Protein AF-A0A531N393-F1 (afdb_monomer)

Nearest PDB structures (foldseek):
  7dbe-assembly1_C  TM=8.388E-01  e=3.205E-08  Rhodobacter sp. 140A
  5fr9-assembly1_D  TM=8.546E-01  e=5.144E-08  Arthrobacter sp.
  5cm0-assembly1_B-2  TM=9.697E-01  e=2.275E-07  Geoglobus acetivorans
  5e25-assembly2_B-2  TM=9.711E-01  e=2.981E-07  Geoglobus acetivorans
  5e25-assembly1_C  TM=9.539E-01  e=3.413E-07  Geoglobus acetivorans

pLDDT: mean 94.33, std 9.83, range [46.16, 98.69]

Sequence (113 aa):
MSQIAQDTPPLPTVGDRHVDPHSYPDGIAFLDGQYLPMSQAKVSVLDWGFLHSDATYDTVHVWNGRFFRLELHLDRFFGGLDKLRMTIPFDRDGVAEILHNCTALSGHRAAYV

Secondary structure (DSSP, 8-state):
-------PPPPPPPPSS--------S-EEEETTEEEEGGG----TT-HHHHS--------EEETTEEESHHHHHHHHHHHHHHHT---S--HHHHHHHHHHHHHHHT-SSEE-

Foldseek 3Di:
DDDPPPPDDDDDDDDPDDDDPDDDDQFWDQDPNDTDTPVPDDDDCPDCCNPPVLDDDFKWKAAQQRTDPLVVRLVVRVVVCVVSVHDDPDDSVRVVVNVNCRCVVSVDRTDID

Mean predicted aligned error: 5.27 Å

Structure (mmCIF, N/CA/C/O backbone):
data_AF-A0A531N393-F1
#
_entry.id   AF-A0A531N393-F1
#
loop_
_atom_site.group_PDB
_atom_site.id
_atom_site.type_symbol
_atom_site.label_atom_id
_atom_site.label_alt_id
_atom_site.label_comp_id
_atom_site.label_asym_id
_atom_site.label_entity_id
_atom_site.label_seq_id
_atom_site.pdbx_PDB_ins_code
_atom_site.Cartn_x
_atom_site.Cartn_y
_atom_site.Cartn_z
_atom_site.occupancy
_atom_site.B_iso_or_equiv
_atom_site.auth_seq_id
_atom_site.auth_comp_id
_atom_site.auth_asym_id
_atom_site.auth_atom_id
_atom_site.pdbx_PDB_model_num
ATOM 1 N N . MET A 1 1 ? 57.512 -4.305 -24.266 1.00 46.16 1 MET A N 1
ATOM 2 C CA . MET A 1 1 ? 56.434 -3.973 -23.309 1.00 46.16 1 MET A CA 1
ATOM 3 C C . MET A 1 1 ? 55.123 -4.011 -24.079 1.00 46.16 1 MET A C 1
ATOM 5 O O . MET A 1 1 ? 54.804 -3.048 -24.757 1.00 46.16 1 MET A O 1
ATOM 9 N N . SER A 1 2 ? 54.454 -5.168 -24.105 1.00 51.53 2 SER A N 1
ATOM 10 C CA . SER A 1 2 ? 53.193 -5.351 -24.835 1.00 51.53 2 SER A CA 1
ATOM 11 C C . SER A 1 2 ? 52.061 -4.770 -23.986 1.00 51.53 2 SER A C 1
ATOM 13 O O . SER A 1 2 ? 51.792 -5.269 -22.895 1.00 51.53 2 SER A O 1
ATOM 15 N N . GLN A 1 3 ? 51.478 -3.658 -24.436 1.00 57.81 3 GLN A N 1
ATOM 16 C CA . GLN A 1 3 ? 50.256 -3.108 -23.858 1.00 57.81 3 GLN A CA 1
ATOM 17 C C . GLN A 1 3 ? 49.097 -4.025 -24.247 1.00 57.81 3 GLN A C 1
ATOM 19 O O . GLN A 1 3 ? 48.702 -4.082 -25.409 1.00 57.81 3 GLN A O 1
ATOM 24 N N . ILE A 1 4 ? 48.568 -4.749 -23.264 1.00 55.22 4 ILE A N 1
ATOM 25 C CA . ILE A 1 4 ? 47.282 -5.431 -23.372 1.00 55.22 4 ILE A CA 1
ATOM 26 C C . ILE A 1 4 ? 46.231 -4.318 -23.363 1.00 55.22 4 ILE A C 1
ATOM 28 O O . ILE A 1 4 ? 45.921 -3.765 -22.308 1.00 55.22 4 ILE A O 1
ATOM 32 N N . ALA A 1 5 ? 45.750 -3.925 -24.543 1.00 60.59 5 ALA A N 1
ATOM 33 C CA . ALA A 1 5 ? 44.573 -3.078 -24.656 1.00 60.59 5 ALA A CA 1
ATOM 34 C C . ALA A 1 5 ? 43.407 -3.836 -24.007 1.00 60.59 5 ALA A C 1
ATOM 36 O O . ALA A 1 5 ? 43.053 -4.931 -24.442 1.00 60.59 5 ALA A O 1
ATOM 37 N N . GLN A 1 6 ? 42.887 -3.303 -22.903 1.00 63.66 6 GLN A N 1
ATOM 38 C CA . GLN A 1 6 ? 41.751 -3.883 -22.200 1.00 63.66 6 GLN A CA 1
ATOM 39 C C . GLN A 1 6 ? 40.504 -3.669 -23.057 1.00 63.66 6 GLN A C 1
ATOM 41 O O . GLN A 1 6 ? 39.940 -2.576 -23.085 1.00 63.66 6 GLN A O 1
ATOM 46 N N . ASP A 1 7 ? 40.117 -4.715 -23.782 1.00 76.06 7 ASP A N 1
ATOM 47 C CA . ASP A 1 7 ? 38.911 -4.761 -24.602 1.00 76.06 7 ASP A CA 1
ATOM 48 C C . ASP A 1 7 ? 37.695 -4.709 -23.663 1.00 76.06 7 ASP A C 1
ATOM 50 O O . ASP A 1 7 ? 37.286 -5.712 -23.074 1.00 76.06 7 ASP A O 1
ATOM 54 N N . THR A 1 8 ? 37.204 -3.499 -23.387 1.00 77.12 8 THR A N 1
ATOM 55 C CA . THR A 1 8 ? 36.087 -3.301 -22.458 1.00 77.12 8 THR A CA 1
ATOM 56 C C . THR A 1 8 ? 34.799 -3.651 -23.197 1.00 77.12 8 THR A C 1
ATOM 58 O O . THR A 1 8 ? 34.526 -3.039 -24.233 1.00 77.12 8 THR A O 1
ATOM 61 N N . PRO A 1 9 ? 34.000 -4.615 -22.705 1.00 83.94 9 PRO A N 1
ATOM 62 C CA . PRO A 1 9 ? 32.761 -4.987 -23.366 1.00 83.94 9 PRO A CA 1
ATOM 63 C C . PRO A 1 9 ? 31.815 -3.777 -23.448 1.00 83.94 9 PRO A C 1
ATOM 65 O O . PRO A 1 9 ? 31.775 -2.962 -22.518 1.00 83.94 9 PRO A O 1
ATOM 68 N N . PRO A 1 10 ? 31.061 -3.636 -24.553 1.00 87.81 10 PRO A N 1
ATOM 69 C CA . PRO A 1 10 ? 30.145 -2.520 -24.732 1.00 87.81 10 PRO A CA 1
ATOM 70 C C . PRO A 1 10 ? 29.067 -2.526 -23.647 1.00 87.81 10 PRO A C 1
ATOM 72 O O . PRO A 1 10 ? 28.656 -3.577 -23.150 1.00 87.81 10 PRO A O 1
ATOM 75 N N . LEU A 1 11 ? 28.596 -1.330 -23.294 1.00 92.69 11 LEU 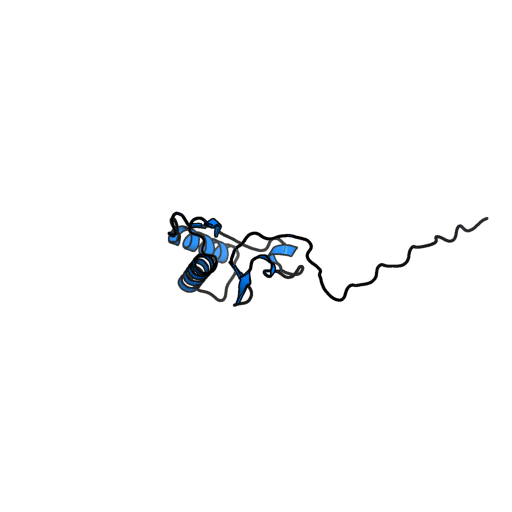A N 1
ATOM 76 C CA . LEU A 1 11 ? 27.506 -1.176 -22.337 1.00 92.69 11 LEU A CA 1
ATOM 77 C C . LEU A 1 11 ? 26.205 -1.793 -22.884 1.00 92.69 11 LEU A C 1
ATOM 79 O O . LEU A 1 11 ? 25.968 -1.756 -24.096 1.00 92.69 11 LEU A O 1
ATOM 83 N N . PRO A 1 12 ? 25.338 -2.331 -22.008 1.00 93.50 12 PRO A N 1
ATOM 84 C CA . PRO A 1 12 ? 24.026 -2.821 -22.409 1.00 93.50 12 PRO A CA 1
ATOM 85 C C . PRO A 1 12 ? 23.121 -1.678 -22.892 1.00 93.50 12 PRO A C 1
ATOM 87 O O . PRO A 1 12 ? 23.245 -0.530 -22.461 1.00 93.50 12 PRO A O 1
ATOM 90 N N . THR A 1 13 ? 22.171 -2.003 -23.767 1.00 94.50 13 THR A N 1
ATOM 91 C CA . THR A 1 13 ? 21.144 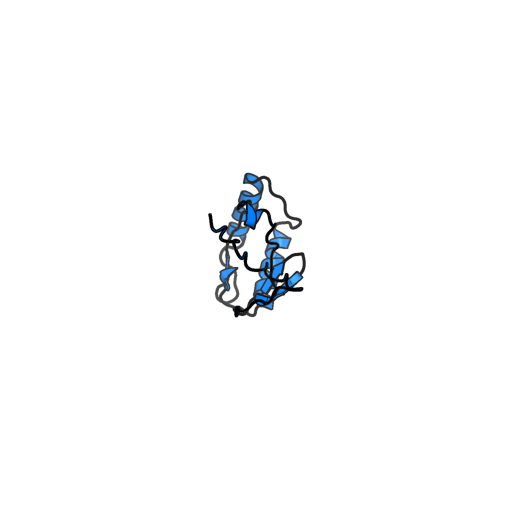-1.063 -24.230 1.00 94.50 13 THR A CA 1
ATOM 92 C C . THR A 1 13 ? 20.071 -0.855 -23.166 1.00 94.50 13 THR A C 1
ATOM 94 O O . THR A 1 13 ? 19.613 -1.816 -22.545 1.00 94.50 13 THR A O 1
ATOM 97 N N . VAL A 1 14 ? 19.613 0.384 -23.004 1.00 94.81 14 VAL A N 1
ATOM 98 C CA . VAL A 1 14 ? 18.452 0.704 -22.163 1.00 94.81 14 VAL A CA 1
ATOM 99 C C . VAL A 1 14 ? 17.178 0.273 -22.895 1.00 94.81 14 VAL A C 1
ATOM 101 O O . VAL A 1 14 ? 17.005 0.604 -24.064 1.00 94.81 14 VAL A O 1
ATOM 104 N N . GLY A 1 15 ? 16.306 -0.487 -22.229 1.00 94.06 15 GLY A N 1
ATOM 105 C CA . GLY A 1 15 ? 15.000 -0.862 -22.779 1.00 94.06 15 GLY A CA 1
ATOM 106 C C . GLY A 1 15 ? 13.957 0.244 -22.593 1.00 94.06 15 GLY A C 1
ATOM 107 O O . GLY A 1 15 ? 13.974 0.940 -21.582 1.00 94.06 15 GLY A O 1
ATOM 108 N N . ASP A 1 16 ? 13.012 0.365 -23.529 1.00 95.81 16 ASP A N 1
ATOM 109 C CA . ASP A 1 16 ? 11.971 1.412 -23.500 1.00 95.81 16 ASP A CA 1
ATOM 110 C C . ASP A 1 16 ? 10.901 1.197 -22.418 1.00 95.81 16 ASP A C 1
ATOM 112 O O . ASP A 1 16 ? 10.160 2.112 -22.062 1.00 95.81 16 ASP A O 1
ATOM 116 N N . ARG A 1 17 ? 10.765 -0.039 -21.924 1.00 93.75 17 ARG A N 1
ATOM 117 C CA . ARG A 1 17 ? 9.798 -0.412 -20.888 1.00 93.75 17 ARG A CA 1
ATOM 118 C C . ARG A 1 17 ? 10.293 -1.604 -20.080 1.00 93.75 17 ARG A C 1
ATOM 120 O O . ARG A 1 17 ? 11.056 -2.431 -20.580 1.00 93.75 17 ARG A O 1
ATOM 127 N N . HIS A 1 18 ? 9.781 -1.738 -18.863 1.00 92.62 18 HIS A N 1
ATOM 128 C CA . HIS A 1 18 ? 9.927 -2.967 -18.092 1.00 92.62 18 HIS A CA 1
ATOM 129 C C . HIS A 1 18 ? 9.037 -4.078 -18.677 1.00 92.62 18 HIS A C 1
ATOM 131 O O . HIS A 1 18 ? 7.876 -3.843 -19.015 1.00 92.62 18 HIS A O 1
ATOM 137 N N . VAL A 1 19 ? 9.589 -5.288 -18.786 1.00 92.94 19 VAL A N 1
ATOM 138 C CA . VAL A 1 19 ? 8.842 -6.518 -19.069 1.00 92.94 19 VAL A CA 1
ATOM 139 C C . VAL A 1 19 ? 8.920 -7.382 -17.822 1.00 92.94 19 VAL A C 1
ATOM 141 O O . VAL A 1 19 ? 10.001 -7.841 -17.456 1.00 92.94 19 VAL A O 1
ATOM 144 N N . ASP A 1 20 ? 7.782 -7.564 -17.166 1.00 94.06 20 ASP A N 1
ATOM 145 C CA . ASP A 1 20 ? 7.685 -8.349 -15.943 1.00 94.06 20 ASP A CA 1
ATOM 146 C C . ASP A 1 20 ? 7.474 -9.835 -16.281 1.00 94.06 20 ASP A C 1
ATOM 148 O O . ASP A 1 20 ? 6.456 -10.169 -16.893 1.00 94.06 20 ASP A O 1
ATOM 152 N N . PRO A 1 21 ? 8.414 -10.738 -15.940 1.00 95.31 21 PRO A N 1
ATOM 153 C CA . PRO A 1 21 ? 8.289 -12.158 -16.258 1.00 95.31 21 PRO A CA 1
ATOM 154 C C . PRO A 1 21 ? 7.431 -12.938 -15.248 1.00 95.31 21 PRO A C 1
ATOM 156 O O . PRO A 1 21 ? 7.219 -14.137 -15.436 1.00 95.31 21 PRO A O 1
ATOM 159 N N . HIS A 1 22 ? 6.984 -12.316 -14.153 1.00 95.69 22 HIS A N 1
ATOM 160 C CA . HIS A 1 22 ? 6.335 -13.030 -13.056 1.00 95.69 22 HIS A CA 1
ATOM 161 C C . HIS A 1 22 ? 4.837 -13.244 -13.293 1.00 95.69 22 HIS A C 1
ATOM 163 O O . HIS A 1 22 ? 4.141 -12.426 -13.894 1.00 95.69 22 HIS A O 1
ATOM 169 N N . SER A 1 23 ? 4.322 -14.353 -12.758 1.00 95.19 23 SER A N 1
ATOM 170 C CA . SER A 1 23 ? 2.883 -14.587 -12.617 1.00 95.19 23 SER A CA 1
ATOM 171 C C . SER A 1 23 ? 2.423 -14.129 -11.237 1.00 95.19 23 SER A C 1
ATOM 173 O O . SER A 1 23 ? 3.104 -14.376 -10.242 1.00 95.19 23 SER A O 1
ATOM 175 N N . TYR A 1 24 ? 1.260 -13.487 -11.179 1.00 94.69 24 TYR A N 1
ATOM 176 C CA . TYR A 1 24 ? 0.698 -12.927 -9.953 1.00 94.69 24 TYR A CA 1
ATOM 177 C C . TYR A 1 24 ? -0.565 -13.687 -9.547 1.00 94.69 24 TYR A C 1
ATOM 179 O O . TYR A 1 24 ? -1.302 -14.128 -10.430 1.00 94.69 24 TYR A O 1
ATOM 187 N N . PRO A 1 25 ? -0.831 -13.844 -8.239 1.00 92.56 25 PRO A N 1
ATOM 188 C CA . PRO A 1 25 ? -2.114 -14.359 -7.787 1.00 92.56 25 PRO A CA 1
ATOM 189 C C . PRO A 1 25 ? -3.235 -13.363 -8.107 1.00 92.56 25 PRO A C 1
ATOM 191 O O . PRO A 1 25 ? -3.008 -12.151 -8.176 1.00 92.56 25 PRO A O 1
ATOM 194 N N . ASP A 1 26 ? -4.455 -13.879 -8.235 1.00 93.31 26 ASP A N 1
ATOM 195 C CA . ASP A 1 26 ? -5.645 -13.043 -8.350 1.00 93.31 26 ASP A CA 1
ATOM 196 C C . ASP A 1 26 ? -5.829 -12.205 -7.078 1.00 93.31 26 ASP A C 1
ATOM 198 O O . ASP A 1 26 ? -5.736 -12.702 -5.951 1.00 93.31 26 ASP A O 1
ATOM 202 N N . GLY A 1 27 ? -6.097 -10.916 -7.249 1.00 96.44 27 GLY A N 1
ATOM 203 C CA . GLY A 1 27 ? -6.238 -9.964 -6.156 1.00 96.44 27 GLY A 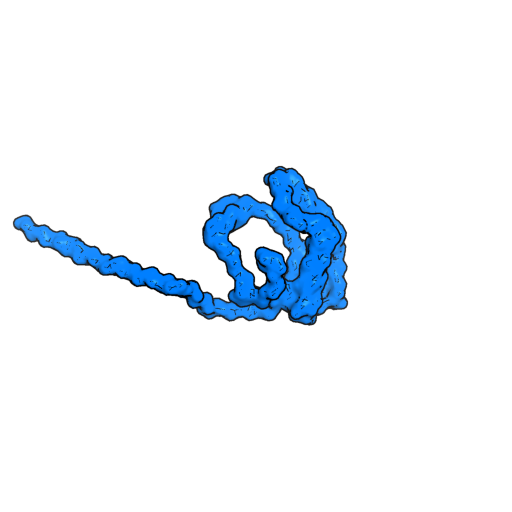CA 1
ATOM 204 C C . GLY A 1 27 ? -6.301 -8.534 -6.671 1.00 96.44 27 GLY A C 1
ATOM 205 O O . GLY A 1 27 ? -6.020 -8.273 -7.844 1.00 96.44 27 GLY A O 1
ATOM 206 N N . ILE A 1 28 ? -6.662 -7.615 -5.780 1.00 98.31 28 ILE A N 1
ATOM 207 C CA . ILE A 1 28 ? -6.822 -6.196 -6.089 1.00 98.31 28 ILE A CA 1
ATOM 208 C C . ILE A 1 28 ? -5.960 -5.382 -5.135 1.00 98.31 28 ILE A C 1
ATOM 210 O O . ILE A 1 28 ? -6.023 -5.574 -3.922 1.00 98.31 28 ILE A O 1
ATOM 214 N N . ALA A 1 29 ? -5.183 -4.465 -5.699 1.00 98.38 29 ALA A N 1
ATOM 215 C CA . ALA A 1 29 ? -4.441 -3.454 -4.969 1.00 98.38 29 ALA A CA 1
ATOM 216 C C . ALA A 1 29 ? -5.080 -2.083 -5.196 1.00 98.38 29 ALA A C 1
ATOM 218 O O . ALA A 1 29 ? -5.572 -1.800 -6.289 1.00 98.38 29 ALA A O 1
ATOM 219 N N . PHE A 1 30 ? -5.022 -1.223 -4.183 1.00 98.62 30 PHE A N 1
ATOM 220 C CA . PHE A 1 30 ? -5.308 0.198 -4.329 1.00 98.62 30 PHE A CA 1
ATOM 221 C C . PHE A 1 30 ? -3.986 0.969 -4.363 1.00 98.62 30 PHE A C 1
ATOM 223 O O . PHE A 1 30 ? -3.219 0.912 -3.404 1.00 98.62 30 PHE A O 1
ATOM 230 N N . LEU A 1 31 ? -3.702 1.648 -5.472 1.00 98.00 31 LEU A N 1
ATOM 231 C CA . LEU A 1 31 ? -2.446 2.363 -5.700 1.00 98.00 31 LEU A CA 1
ATOM 232 C C . LEU A 1 31 ? -2.724 3.643 -6.491 1.00 98.00 31 LEU A C 1
ATOM 234 O O . LEU A 1 31 ? -3.433 3.600 -7.494 1.00 98.00 31 LEU A O 1
ATOM 238 N N . ASP A 1 32 ? -2.196 4.778 -6.028 1.00 96.44 32 ASP A N 1
ATOM 239 C CA . ASP A 1 32 ? -2.354 6.094 -6.668 1.00 96.44 32 ASP A CA 1
ATOM 240 C C . ASP A 1 32 ? -3.811 6.429 -7.051 1.00 96.44 32 ASP A C 1
ATOM 242 O O . ASP A 1 32 ? -4.100 6.923 -8.141 1.00 96.44 32 ASP A O 1
ATOM 246 N N . GLY A 1 33 ? -4.757 6.118 -6.155 1.00 97.56 33 GLY A N 1
ATOM 247 C CA . GLY A 1 33 ? -6.186 6.385 -6.355 1.00 97.56 33 GLY A CA 1
ATOM 248 C C . GLY A 1 33 ? -6.929 5.366 -7.226 1.00 97.56 33 GLY A C 1
ATOM 249 O O . GLY A 1 33 ? -8.104 5.573 -7.525 1.00 97.56 33 GLY A O 1
ATOM 250 N N . GLN A 1 34 ? -6.277 4.281 -7.644 1.00 98.44 34 GLN A N 1
ATOM 251 C CA . GLN A 1 34 ? -6.821 3.309 -8.592 1.00 98.44 34 GLN A CA 1
ATOM 252 C C . GLN A 1 34 ? -6.886 1.906 -7.991 1.00 98.44 34 GLN A C 1
ATOM 254 O O . GLN A 1 34 ? -5.984 1.494 -7.268 1.00 98.44 34 GLN A O 1
ATOM 259 N N . TYR A 1 35 ? -7.921 1.146 -8.354 1.00 98.62 35 TYR A N 1
ATOM 260 C CA . TYR A 1 35 ? -8.001 -0.289 -8.080 1.00 98.62 35 TYR A CA 1
ATOM 261 C C . TYR A 1 35 ? -7.422 -1.058 -9.267 1.00 98.62 35 TYR A C 1
ATOM 263 O O . TYR A 1 35 ? -7.934 -0.964 -10.383 1.00 98.62 35 TYR A O 1
ATOM 271 N N . LEU A 1 36 ? -6.355 -1.813 -9.032 1.00 98.38 36 LEU A N 1
ATOM 272 C CA . LEU A 1 36 ? -5.591 -2.505 -10.065 1.00 98.38 36 LEU A CA 1
ATOM 273 C C . LEU A 1 36 ? -5.487 -4.000 -9.741 1.00 98.38 36 LEU A C 1
ATOM 275 O O . LEU A 1 36 ? -5.387 -4.362 -8.567 1.00 98.38 36 LEU A O 1
ATOM 279 N N . PRO A 1 37 ? -5.448 -4.887 -10.752 1.00 97.56 37 PRO A N 1
ATOM 280 C CA . PRO A 1 37 ? -5.049 -6.269 -10.517 1.00 97.56 37 PRO A CA 1
ATOM 281 C C . PRO A 1 37 ? -3.604 -6.314 -10.003 1.00 97.56 37 PRO A C 1
ATOM 283 O O . PRO A 1 37 ? -2.776 -5.493 -10.408 1.00 97.56 37 PRO A O 1
ATOM 286 N N . MET A 1 38 ? -3.274 -7.309 -9.172 1.00 96.38 38 MET A N 1
ATOM 287 C CA . MET A 1 38 ? -1.938 -7.442 -8.560 1.00 96.38 38 MET A CA 1
ATOM 288 C C . MET A 1 38 ? -0.781 -7.340 -9.565 1.00 96.38 38 MET A C 1
ATOM 290 O O . MET A 1 38 ? 0.249 -6.740 -9.271 1.00 96.38 38 MET A O 1
ATOM 294 N N . SER A 1 39 ? -0.957 -7.855 -10.785 1.00 96.12 39 SER A N 1
ATOM 295 C CA . SER A 1 39 ? 0.059 -7.782 -11.843 1.00 96.12 39 SER A CA 1
ATOM 296 C C . SER A 1 39 ? 0.429 -6.357 -12.269 1.00 96.12 39 SER A C 1
ATOM 298 O O . SER A 1 39 ? 1.521 -6.151 -12.792 1.00 96.12 39 SER A O 1
ATOM 300 N N . GLN A 1 40 ? -0.472 -5.389 -12.085 1.00 96.69 40 GLN A N 1
ATOM 301 C CA . GLN A 1 40 ? -0.306 -3.990 -12.499 1.00 96.69 40 GLN A CA 1
ATOM 302 C C . GLN A 1 40 ? 0.049 -3.057 -11.333 1.00 96.69 40 GLN A C 1
ATOM 304 O O . GLN A 1 40 ? 0.411 -1.907 -11.562 1.00 96.69 40 GLN A O 1
ATOM 309 N N . ALA A 1 41 ? -0.015 -3.536 -10.090 1.00 97.00 41 ALA A N 1
ATOM 310 C CA . ALA A 1 41 ? 0.367 -2.758 -8.920 1.00 97.00 41 ALA A CA 1
ATOM 311 C C . ALA A 1 41 ? 1.899 -2.662 -8.829 1.00 97.00 41 ALA A C 1
ATOM 313 O O . ALA A 1 41 ? 2.565 -3.607 -8.402 1.00 97.00 41 ALA A O 1
ATOM 314 N N . LYS A 1 42 ? 2.470 -1.536 -9.274 1.00 95.62 42 LYS A N 1
ATOM 315 C CA . LYS A 1 42 ? 3.919 -1.285 -9.287 1.00 95.62 42 LYS A CA 1
ATOM 316 C C . LYS A 1 42 ? 4.229 0.035 -8.594 1.00 95.62 42 LYS A C 1
ATOM 318 O O . LYS A 1 42 ? 3.759 1.078 -9.029 1.00 95.62 42 LYS A O 1
ATOM 323 N N . VAL A 1 43 ? 5.056 -0.014 -7.558 1.00 96.19 43 VAL A N 1
ATOM 324 C CA . VAL A 1 43 ? 5.589 1.183 -6.895 1.00 96.19 43 VAL A CA 1
ATOM 325 C C . VAL A 1 43 ? 6.884 1.639 -7.567 1.00 96.19 43 VAL A C 1
ATOM 327 O O . VAL A 1 43 ? 7.596 0.842 -8.183 1.00 96.19 43 VAL A O 1
ATOM 330 N N . SER A 1 44 ? 7.200 2.927 -7.451 1.00 96.38 44 SER A N 1
ATOM 331 C CA . SER A 1 44 ? 8.476 3.468 -7.923 1.00 96.38 44 SER A CA 1
ATOM 332 C C . SER A 1 44 ? 9.645 2.863 -7.142 1.00 96.38 44 SER A C 1
ATOM 334 O O . SER A 1 44 ? 9.596 2.770 -5.919 1.00 96.38 44 SER A O 1
ATOM 336 N N . VAL A 1 45 ? 10.754 2.549 -7.819 1.00 96.19 45 VAL A N 1
ATOM 337 C CA . VAL A 1 45 ? 12.018 2.176 -7.144 1.00 96.19 45 VAL A CA 1
ATOM 338 C C . VAL A 1 45 ? 12.607 3.325 -6.316 1.00 96.19 45 VAL A C 1
ATOM 340 O O . VAL A 1 45 ? 13.529 3.111 -5.538 1.00 96.19 45 VAL A O 1
ATOM 343 N N . LEU A 1 46 ? 12.093 4.544 -6.506 1.00 97.62 46 LEU A N 1
ATOM 344 C CA . LEU A 1 46 ? 12.472 5.740 -5.756 1.00 97.62 46 LEU A CA 1
ATOM 345 C C . LEU A 1 46 ? 11.512 6.049 -4.598 1.00 97.62 46 LEU A C 1
ATOM 347 O O . LEU A 1 46 ? 11.643 7.097 -3.968 1.00 97.62 46 LEU A O 1
ATOM 351 N N . ASP A 1 47 ? 10.531 5.183 -4.339 1.00 97.56 47 ASP A N 1
ATOM 352 C CA . ASP A 1 47 ? 9.641 5.320 -3.191 1.00 97.56 47 ASP A CA 1
ATOM 353 C C . ASP A 1 47 ? 10.442 5.255 -1.877 1.00 97.56 47 ASP A C 1
ATOM 355 O O . ASP A 1 47 ? 11.345 4.429 -1.725 1.00 97.56 47 ASP A O 1
ATOM 359 N N . TRP A 1 48 ? 10.132 6.129 -0.918 1.00 96.75 48 TRP A N 1
ATOM 360 C CA . TRP A 1 48 ? 10.856 6.204 0.358 1.00 96.75 48 TRP A CA 1
ATOM 361 C C . TRP A 1 48 ? 10.642 4.972 1.242 1.00 96.75 48 TRP A C 1
ATOM 363 O O . TRP A 1 48 ? 11.576 4.534 1.923 1.00 96.75 48 TRP A O 1
ATOM 373 N N . GLY A 1 49 ? 9.457 4.367 1.168 1.00 96.9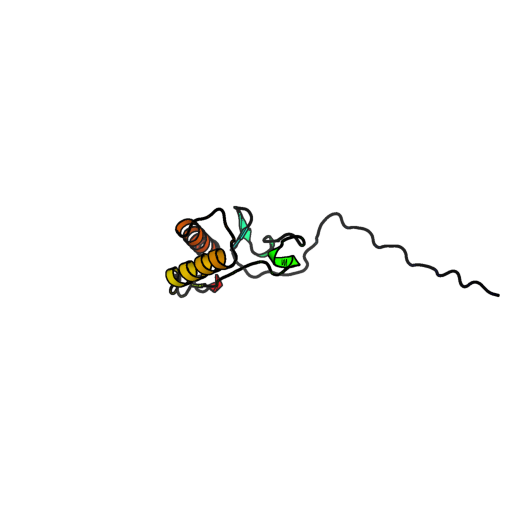4 49 GLY A N 1
ATOM 374 C CA . GLY A 1 49 ? 9.159 3.088 1.790 1.00 96.94 49 GLY A CA 1
ATOM 375 C C . GLY A 1 49 ? 10.010 1.956 1.215 1.00 96.94 49 GLY A C 1
ATOM 376 O O . GLY A 1 49 ? 10.364 1.037 1.947 1.00 96.94 49 GLY A O 1
ATOM 377 N N . PHE A 1 50 ? 10.426 2.038 -0.053 1.00 97.25 50 PHE A N 1
ATOM 378 C CA . PHE A 1 50 ? 11.371 1.083 -0.639 1.00 97.25 50 PHE A CA 1
ATOM 379 C C . PHE A 1 50 ? 12.837 1.428 -0.332 1.00 97.25 50 PHE A C 1
ATOM 381 O O . PHE A 1 50 ? 13.588 0.569 0.126 1.00 97.25 50 PHE A O 1
ATOM 388 N N . LEU A 1 51 ? 13.254 2.679 -0.555 1.00 97.81 51 LEU A N 1
ATOM 389 C CA . LEU A 1 51 ? 14.654 3.105 -0.427 1.00 97.81 51 LEU A CA 1
ATOM 390 C C . LEU A 1 51 ? 15.173 3.065 1.015 1.00 97.81 51 LEU A C 1
ATOM 392 O O . LEU A 1 51 ? 16.333 2.725 1.240 1.00 97.81 51 LEU A O 1
ATOM 396 N N . HIS A 1 52 ? 14.331 3.435 1.982 1.00 97.25 52 HIS A N 1
ATOM 397 C CA . HIS A 1 52 ? 14.743 3.631 3.375 1.00 97.25 52 HIS A CA 1
ATOM 398 C C . HIS A 1 52 ? 13.894 2.844 4.373 1.00 97.25 52 HIS A C 1
ATOM 400 O O . HIS A 1 52 ? 14.077 3.005 5.578 1.00 97.25 52 HIS A O 1
ATOM 406 N N . SER A 1 53 ? 12.972 1.999 3.896 1.00 97.19 53 SER A N 1
ATOM 407 C CA . SER A 1 53 ? 11.955 1.372 4.748 1.00 97.19 53 SER A CA 1
ATOM 408 C C . SER A 1 53 ? 11.172 2.401 5.577 1.00 97.19 53 SER A C 1
ATOM 410 O O . SER A 1 53 ? 10.689 2.079 6.665 1.00 97.19 53 SER A O 1
ATOM 412 N N . ASP A 1 54 ? 11.058 3.636 5.077 1.00 97.50 54 ASP A N 1
ATOM 413 C CA . ASP A 1 54 ? 10.343 4.724 5.740 1.00 97.50 54 ASP A CA 1
ATOM 414 C C . ASP A 1 54 ? 8.841 4.565 5.489 1.00 97.50 54 ASP A C 1
ATOM 416 O O . ASP A 1 54 ? 8.231 5.250 4.672 1.00 97.50 54 ASP A O 1
ATOM 420 N N . ALA A 1 55 ? 8.269 3.550 6.134 1.00 97.25 55 ALA A N 1
ATOM 421 C CA . ALA A 1 55 ? 6.879 3.156 6.001 1.00 97.25 55 ALA A CA 1
ATOM 422 C C . ALA A 1 55 ? 6.372 2.489 7.287 1.00 97.25 55 ALA A C 1
ATOM 424 O O . ALA A 1 55 ? 7.131 1.917 8.071 1.00 97.25 55 ALA A O 1
ATOM 425 N N . THR A 1 56 ? 5.053 2.497 7.463 1.00 97.75 56 THR A N 1
ATOM 426 C CA . THR A 1 56 ? 4.340 1.621 8.399 1.00 97.75 56 THR A CA 1
ATOM 427 C C . THR A 1 56 ? 3.276 0.844 7.640 1.00 97.75 56 THR A C 1
ATOM 429 O O . THR A 1 56 ? 2.763 1.311 6.625 1.00 97.75 56 THR A O 1
ATOM 432 N N . TYR A 1 57 ? 2.918 -0.333 8.140 1.00 97.94 57 TYR A N 1
ATOM 433 C CA . TYR A 1 57 ? 1.834 -1.135 7.589 1.00 97.94 57 TYR A CA 1
ATOM 434 C C . TYR A 1 57 ? 1.094 -1.862 8.708 1.00 97.94 57 TYR A C 1
ATOM 436 O O . TYR A 1 57 ? 1.587 -1.995 9.830 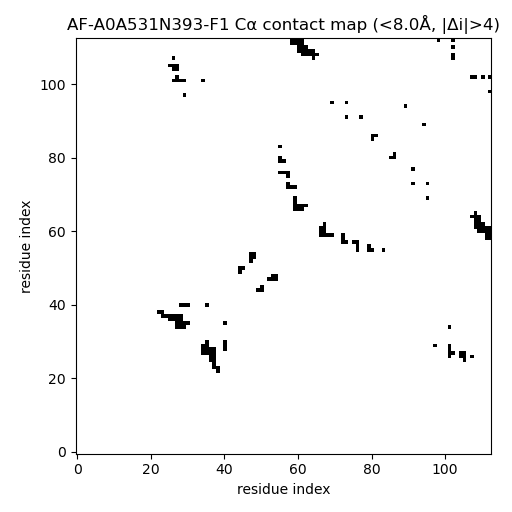1.00 97.94 57 TYR A O 1
ATOM 444 N N . ASP A 1 58 ? -0.097 -2.337 8.379 1.00 97.88 58 ASP A N 1
ATOM 445 C CA . ASP A 1 58 ? -0.818 -3.321 9.166 1.00 97.88 58 ASP A CA 1
ATOM 446 C C . ASP A 1 58 ? -1.400 -4.365 8.207 1.00 97.88 58 ASP A C 1
ATOM 448 O O . ASP A 1 58 ? -1.350 -4.212 6.989 1.00 97.88 58 ASP A O 1
ATOM 452 N N . THR A 1 59 ? -1.911 -5.456 8.749 1.00 97.38 59 THR A N 1
ATOM 453 C CA . THR A 1 59 ? -2.496 -6.553 7.996 1.00 97.38 59 THR A CA 1
ATOM 454 C C . THR A 1 59 ? -3.726 -7.044 8.715 1.00 97.38 59 THR A C 1
ATOM 456 O O . THR A 1 59 ? -3.660 -7.396 9.894 1.00 97.38 59 THR A O 1
ATOM 459 N N . VAL A 1 60 ? -4.825 -7.150 7.982 1.00 97.69 60 VAL A N 1
ATOM 460 C CA . VAL A 1 60 ? -6.089 -7.698 8.458 1.00 97.69 60 VAL A CA 1
ATOM 461 C C . VAL A 1 60 ? -6.438 -8.972 7.703 1.00 97.69 60 VAL A C 1
ATOM 463 O O . VAL A 1 60 ? -5.972 -9.244 6.598 1.00 97.69 60 VAL A O 1
ATOM 466 N N . HIS A 1 61 ? -7.305 -9.776 8.307 1.00 97.56 61 HIS A N 1
ATOM 467 C CA . HIS A 1 61 ? -7.784 -11.003 7.687 1.00 97.56 61 HIS A CA 1
ATOM 468 C C . HIS A 1 61 ? -9.276 -10.930 7.412 1.00 97.56 61 HIS A C 1
ATOM 470 O O . HIS A 1 61 ? -10.065 -10.490 8.254 1.00 97.56 61 HIS A O 1
ATOM 476 N N . VAL A 1 62 ? -9.659 -11.449 6.251 1.00 98.44 62 VAL A N 1
ATOM 477 C CA . VAL A 1 62 ? -11.044 -11.752 5.913 1.00 98.44 62 VAL A CA 1
ATOM 478 C C . VAL A 1 62 ? -11.246 -13.250 6.038 1.00 98.44 62 VAL A C 1
ATOM 480 O O . VAL A 1 62 ? -10.488 -14.036 5.474 1.00 98.44 62 VAL A O 1
ATOM 483 N N . TRP A 1 63 ? -12.292 -13.650 6.754 1.00 98.00 63 TRP A N 1
ATOM 484 C CA . TRP A 1 63 ? -12.716 -15.038 6.854 1.00 98.00 63 TRP A CA 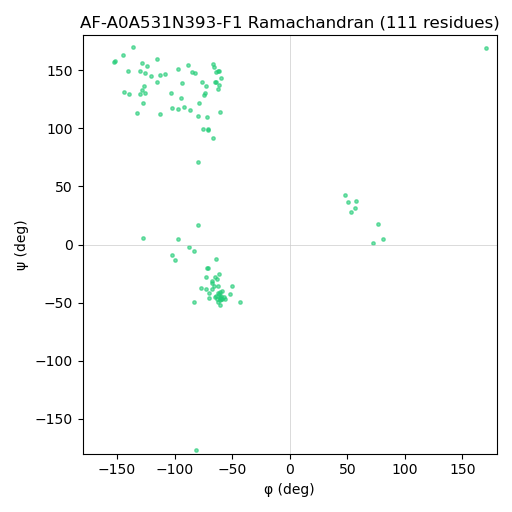1
ATOM 485 C C . TRP A 1 63 ? -14.208 -15.153 6.579 1.00 98.00 63 TRP A C 1
ATOM 487 O O . TRP A 1 63 ? -15.022 -14.428 7.153 1.00 98.00 63 TRP A O 1
ATOM 497 N N . ASN A 1 64 ? -14.579 -16.071 5.687 1.00 96.81 64 ASN A N 1
ATOM 498 C CA . ASN A 1 64 ? -15.958 -16.271 5.245 1.00 96.81 64 ASN A CA 1
ATOM 499 C C . ASN A 1 64 ? -16.655 -14.960 4.796 1.00 96.81 64 ASN A C 1
ATOM 501 O O . ASN A 1 64 ? -17.846 -14.763 5.041 1.00 96.81 64 ASN A O 1
ATOM 505 N N . GLY A 1 65 ? -15.909 -14.059 4.148 1.00 96.00 65 GLY A N 1
ATOM 506 C CA . GLY A 1 65 ? -16.384 -12.762 3.655 1.00 96.00 65 GLY A CA 1
ATOM 507 C C . GLY A 1 65 ? -16.548 -11.680 4.727 1.00 96.00 65 GLY A C 1
ATOM 508 O O . GLY A 1 65 ? -17.264 -10.710 4.497 1.00 96.00 65 GLY A O 1
ATOM 509 N N . ARG A 1 66 ? -15.945 -11.843 5.912 1.00 97.25 66 ARG A N 1
ATOM 510 C CA . ARG A 1 66 ? -16.016 -10.866 7.009 1.00 97.25 66 ARG A CA 1
ATOM 511 C C . ARG A 1 66 ? -14.619 -10.535 7.514 1.00 97.25 66 ARG A C 1
ATOM 513 O O . ARG A 1 66 ? -13.841 -11.450 7.780 1.00 97.25 66 ARG A O 1
ATOM 520 N N . PHE A 1 67 ? -14.319 -9.252 7.690 1.00 98.38 67 PHE A N 1
ATOM 521 C CA . PHE A 1 67 ? -13.089 -8.845 8.361 1.00 98.38 67 PHE A CA 1
ATOM 522 C C . PHE A 1 67 ? -13.093 -9.277 9.826 1.00 98.38 67 PHE A C 1
ATOM 524 O O . PHE A 1 67 ? -14.100 -9.158 10.530 1.00 98.38 67 PHE A O 1
ATOM 531 N N . PHE A 1 68 ? -11.943 -9.740 10.300 1.00 98.12 68 PHE A N 1
ATOM 532 C CA . PHE A 1 68 ? -11.722 -10.046 11.702 1.00 98.12 68 PHE A CA 1
ATOM 533 C C . PHE A 1 68 ? -11.030 -8.871 12.396 1.00 98.12 68 PHE A C 1
ATOM 535 O O . PHE A 1 68 ? -9.892 -8.542 12.081 1.00 98.12 68 PHE A O 1
ATOM 542 N N . ARG A 1 69 ? -11.720 -8.258 13.369 1.00 97.94 69 ARG A N 1
ATOM 543 C CA . ARG A 1 69 ? -11.194 -7.184 14.236 1.00 97.94 69 ARG A CA 1
ATOM 544 C C . ARG A 1 69 ? -10.648 -5.952 13.487 1.00 97.94 69 ARG A C 1
ATOM 546 O O . ARG A 1 69 ? -9.762 -5.295 14.024 1.00 97.94 69 ARG A O 1
ATOM 553 N N . LEU A 1 70 ? -11.201 -5.619 12.313 1.00 98.31 70 LEU A N 1
ATOM 554 C CA . LEU A 1 70 ? -10.768 -4.500 11.451 1.00 98.31 70 LEU A CA 1
ATOM 555 C C . LEU A 1 70 ? -10.464 -3.218 12.235 1.00 98.31 70 LEU A C 1
ATOM 557 O O . LEU A 1 70 ? -9.377 -2.666 12.114 1.00 98.31 70 LEU A O 1
ATOM 561 N N . GLU A 1 71 ? -11.386 -2.819 13.108 1.00 98.19 71 GLU A N 1
ATOM 562 C CA . GLU A 1 71 ? -11.270 -1.610 13.923 1.00 98.19 71 GLU A CA 1
ATOM 563 C C . GLU A 1 71 ? -9.946 -1.523 14.698 1.00 98.19 71 GLU A C 1
ATOM 565 O O . GLU A 1 71 ? -9.297 -0.485 14.704 1.00 98.19 71 GLU A O 1
ATOM 570 N N . LEU A 1 72 ? -9.491 -2.631 15.292 1.00 98.44 72 LEU A N 1
ATOM 571 C CA . LEU A 1 72 ? -8.258 -2.643 16.086 1.00 98.44 72 LEU A CA 1
ATOM 572 C C . LEU A 1 72 ? -6.996 -2.543 15.230 1.00 98.44 72 LEU A C 1
ATOM 574 O O . LEU A 1 72 ? -5.966 -2.070 15.705 1.00 98.44 72 LEU A O 1
ATOM 578 N N . HIS A 1 73 ? -7.059 -3.024 13.991 1.00 98.62 73 HIS A N 1
ATOM 579 C CA . HIS A 1 73 ? -5.963 -2.882 13.043 1.00 98.62 73 HIS A CA 1
ATOM 580 C C . HIS A 1 73 ? -5.913 -1.467 12.473 1.00 98.62 73 HIS A C 1
ATOM 582 O O . HIS A 1 73 ? -4.828 -0.914 12.347 1.00 98.62 73 HIS A O 1
ATOM 588 N N . LEU A 1 74 ? -7.066 -0.840 12.217 1.00 98.62 74 LEU A N 1
ATOM 589 C CA . LEU A 1 74 ? -7.119 0.576 11.853 1.00 98.62 74 LEU A CA 1
ATOM 590 C C . LEU A 1 74 ? -6.538 1.443 12.975 1.00 98.62 74 LEU A C 1
ATOM 592 O O . LEU A 1 74 ? -5.656 2.258 12.722 1.00 98.62 74 LEU A O 1
ATOM 596 N N . ASP A 1 75 ? -6.944 1.214 14.226 1.00 98.50 75 ASP A N 1
ATOM 597 C CA . ASP A 1 75 ? -6.417 1.963 15.372 1.00 98.50 75 ASP A CA 1
ATOM 598 C C . ASP A 1 75 ? -4.888 1.815 15.492 1.00 98.50 75 ASP A C 1
ATOM 600 O O . ASP A 1 75 ? -4.173 2.787 15.752 1.00 98.50 75 ASP A O 1
ATOM 604 N N . ARG A 1 76 ? -4.359 0.606 15.251 1.00 98.50 76 ARG A N 1
ATOM 605 C CA . ARG A 1 76 ? -2.913 0.351 15.258 1.00 98.50 76 ARG A CA 1
ATOM 606 C C . ARG A 1 76 ? -2.197 0.999 14.072 1.00 98.50 76 ARG A C 1
ATOM 608 O O . ARG A 1 76 ? -1.132 1.580 14.282 1.00 98.50 76 ARG A O 1
ATOM 615 N N . PHE A 1 77 ? -2.772 0.947 12.873 1.00 98.62 77 PHE A N 1
ATOM 616 C CA . PHE A 1 77 ? -2.230 1.575 11.670 1.00 98.62 77 PHE A CA 1
ATOM 617 C C . PHE A 1 77 ? -2.112 3.096 11.831 1.00 98.62 77 PHE A C 1
ATOM 619 O O . PHE A 1 77 ? -1.020 3.645 11.677 1.00 98.62 77 PHE A O 1
ATOM 626 N N . PHE A 1 78 ? -3.191 3.772 12.242 1.00 98.56 78 PHE A N 1
ATOM 627 C CA . PHE A 1 78 ? -3.174 5.220 12.476 1.00 98.56 78 PHE A CA 1
ATOM 628 C C . PHE A 1 78 ? -2.262 5.612 13.646 1.00 98.56 78 PHE A C 1
ATOM 630 O O . PHE A 1 78 ? -1.556 6.615 13.564 1.00 98.56 78 PHE A O 1
ATOM 637 N N . GLY A 1 79 ? -2.182 4.791 14.700 1.00 98.56 79 GLY A N 1
ATOM 638 C CA . GLY A 1 79 ? -1.190 4.980 15.761 1.00 98.56 79 GLY A CA 1
ATOM 639 C C . GLY A 1 79 ? 0.262 4.809 15.286 1.00 98.56 79 GLY A C 1
ATOM 640 O O . GLY A 1 79 ? 1.171 5.406 15.862 1.00 98.56 79 GLY A O 1
ATOM 641 N N . GLY A 1 80 ? 0.502 4.000 14.250 1.00 98.38 80 GLY A N 1
ATOM 642 C CA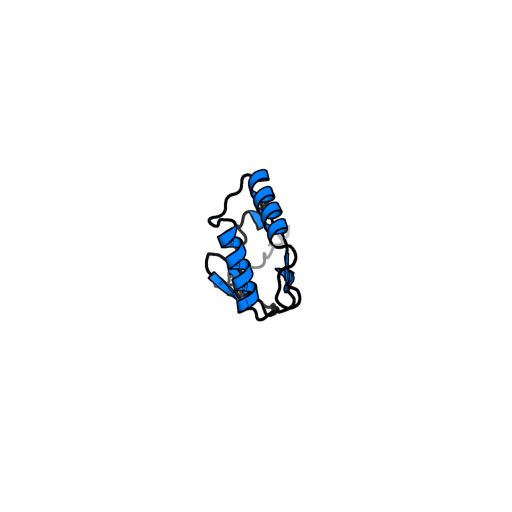 . GLY A 1 80 ? 1.797 3.880 13.576 1.00 98.38 80 GLY A CA 1
ATOM 643 C C . GLY A 1 80 ? 2.144 5.130 12.770 1.00 98.38 80 GLY A C 1
ATOM 644 O O . GLY A 1 80 ? 3.247 5.657 12.920 1.00 98.38 80 GLY A O 1
ATOM 645 N N . LEU A 1 81 ? 1.183 5.642 11.990 1.00 98.25 81 LEU A N 1
ATOM 646 C CA . LEU A 1 81 ? 1.333 6.893 11.240 1.00 98.25 81 LEU A CA 1
ATOM 647 C C . LEU A 1 81 ? 1.705 8.058 12.165 1.00 98.25 81 LEU A C 1
ATOM 649 O O . LEU A 1 81 ? 2.668 8.769 11.888 1.00 98.25 81 LEU A O 1
ATOM 653 N N . ASP A 1 82 ? 1.012 8.202 13.298 1.00 98.19 82 ASP A N 1
ATOM 654 C CA . ASP A 1 82 ? 1.286 9.256 14.283 1.00 98.19 82 ASP A CA 1
ATOM 655 C C . ASP A 1 82 ? 2.717 9.170 14.849 1.00 98.19 82 ASP A C 1
ATOM 657 O O . ASP A 1 82 ? 3.469 10.147 14.841 1.00 98.19 82 ASP A O 1
ATOM 661 N N . LYS A 1 83 ? 3.160 7.969 15.248 1.00 98.44 83 LYS A N 1
ATOM 662 C CA . LYS A 1 83 ? 4.519 7.748 15.782 1.00 98.44 83 LYS A CA 1
ATOM 663 C C . LYS A 1 83 ? 5.621 8.067 14.776 1.00 98.44 83 LYS A C 1
ATOM 665 O O . LYS A 1 83 ? 6.677 8.555 15.179 1.00 98.44 83 LYS A O 1
ATOM 670 N N . LEU A 1 84 ? 5.384 7.783 13.496 1.00 98.06 84 LEU A N 1
ATOM 671 C CA . LEU A 1 84 ? 6.316 8.081 12.406 1.00 98.06 84 LEU A CA 1
ATOM 672 C C . LEU A 1 84 ? 6.132 9.489 11.825 1.00 98.06 84 LEU A C 1
ATOM 674 O O . LEU A 1 84 ? 6.911 9.893 10.968 1.00 98.06 84 LEU A O 1
ATOM 678 N N . ARG A 1 85 ? 5.152 10.262 12.316 1.00 98.00 85 ARG A N 1
ATOM 679 C CA . ARG A 1 85 ? 4.809 11.606 11.820 1.00 98.00 85 ARG A CA 1
ATOM 680 C C . ARG A 1 85 ? 4.451 11.607 10.328 1.00 98.00 85 ARG A C 1
ATOM 682 O O . ARG A 1 85 ? 4.791 12.539 9.602 1.00 98.00 85 ARG A O 1
ATOM 689 N N . MET A 1 86 ? 3.767 10.556 9.888 1.00 97.44 86 MET A N 1
ATOM 690 C CA . MET A 1 86 ? 3.300 10.368 8.516 1.00 97.44 86 MET A CA 1
ATOM 691 C C . MET A 1 86 ? 1.840 10.792 8.373 1.00 97.44 86 MET A C 1
ATOM 693 O O . MET A 1 86 ? 1.046 10.675 9.306 1.00 97.44 86 MET A O 1
ATOM 697 N N . THR A 1 87 ? 1.468 11.242 7.177 1.00 96.75 87 THR A N 1
ATOM 698 C CA . THR A 1 87 ? 0.082 11.556 6.821 1.00 96.75 87 THR A CA 1
ATOM 699 C C . THR A 1 87 ? -0.291 10.882 5.509 1.00 96.75 87 THR A C 1
ATOM 701 O O . THR A 1 87 ? 0.546 10.675 4.633 1.00 96.75 87 THR A O 1
ATOM 704 N N . ILE A 1 88 ? -1.567 10.533 5.380 1.00 96.75 88 ILE A N 1
ATOM 705 C CA . ILE A 1 88 ? -2.159 9.985 4.159 1.00 96.75 88 ILE A CA 1
ATOM 706 C C . ILE A 1 88 ? -3.418 10.795 3.816 1.00 96.75 88 ILE A C 1
ATOM 708 O O . ILE A 1 88 ? -4.009 11.395 4.717 1.00 96.75 88 ILE A O 1
ATOM 712 N N . PRO A 1 89 ? -3.861 10.831 2.546 1.00 97.19 89 PRO A N 1
ATOM 713 C CA . PRO A 1 89 ? -5.026 11.618 2.132 1.00 97.19 89 PRO A CA 1
ATOM 714 C C . PRO A 1 89 ? -6.371 10.939 2.454 1.00 97.19 89 PRO A C 1
ATOM 716 O O . PRO A 1 89 ? -7.396 11.321 1.894 1.00 97.19 89 PRO A O 1
ATOM 719 N N . PHE A 1 90 ? -6.375 9.935 3.334 1.00 97.94 90 PHE A N 1
ATOM 720 C CA . PHE A 1 90 ? -7.557 9.173 3.725 1.00 97.94 90 PHE A CA 1
ATOM 721 C C . PHE A 1 90 ? -7.696 9.184 5.241 1.00 97.94 90 PHE A C 1
ATOM 723 O O . PHE A 1 90 ? -6.721 8.996 5.971 1.00 97.94 90 PHE A O 1
ATOM 730 N N . ASP A 1 91 ? -8.917 9.392 5.711 1.00 97.88 91 ASP A N 1
ATOM 731 C CA . ASP A 1 91 ? -9.250 9.167 7.106 1.00 97.88 91 ASP A CA 1
ATOM 732 C C . ASP A 1 91 ? -9.524 7.678 7.361 1.00 97.88 91 ASP A C 1
ATOM 734 O O . ASP A 1 91 ? -9.352 6.808 6.499 1.00 97.88 91 ASP A O 1
ATOM 738 N N . ARG A 1 92 ? -9.913 7.373 8.596 1.00 98.06 92 ARG A N 1
ATOM 739 C CA . ARG A 1 92 ? -10.138 6.003 9.044 1.00 98.06 92 ARG A CA 1
ATOM 740 C C . ARG A 1 92 ? -11.226 5.288 8.247 1.00 98.06 92 ARG A C 1
ATOM 742 O O . ARG A 1 92 ? -11.045 4.120 7.903 1.00 98.06 92 ARG A O 1
ATOM 749 N N . ASP A 1 93 ? -12.309 5.990 7.941 1.00 98.38 93 ASP A N 1
ATOM 750 C CA . ASP A 1 93 ? -13.441 5.432 7.208 1.00 98.38 93 ASP A CA 1
ATOM 751 C C . ASP A 1 93 ? -13.082 5.236 5.730 1.00 98.38 93 ASP A C 1
ATOM 753 O O . ASP A 1 93 ? -13.392 4.188 5.164 1.00 98.38 93 ASP A O 1
ATOM 757 N N . GLY A 1 94 ? -12.322 6.162 5.136 1.00 98.56 94 GLY A N 1
ATOM 758 C CA . GLY A 1 94 ? -11.792 6.018 3.782 1.00 98.56 94 GLY A CA 1
ATOM 759 C C . GLY A 1 94 ? -10.858 4.814 3.629 1.00 98.56 94 GLY A C 1
ATOM 760 O O . GLY A 1 94 ? -10.982 4.054 2.668 1.00 98.56 94 GLY A O 1
ATOM 761 N N . VAL A 1 95 ? -9.959 4.571 4.592 1.00 98.56 95 VAL A N 1
ATOM 762 C CA . VAL A 1 95 ? -9.109 3.363 4.581 1.00 98.56 95 VAL A CA 1
ATOM 763 C C . VAL A 1 95 ? -9.960 2.097 4.708 1.00 98.56 95 VAL A C 1
ATOM 765 O O . VAL A 1 95 ? -9.746 1.141 3.962 1.00 98.56 95 VAL A O 1
ATOM 768 N N . ALA A 1 96 ? -10.948 2.082 5.607 1.00 98.56 96 ALA A N 1
ATOM 769 C CA . ALA A 1 96 ? -11.855 0.945 5.752 1.00 98.56 96 ALA A CA 1
ATOM 770 C C . ALA A 1 96 ? -12.617 0.653 4.446 1.00 98.56 96 ALA A C 1
ATOM 772 O O . ALA A 1 96 ? -12.693 -0.503 4.020 1.00 98.56 96 ALA A O 1
AT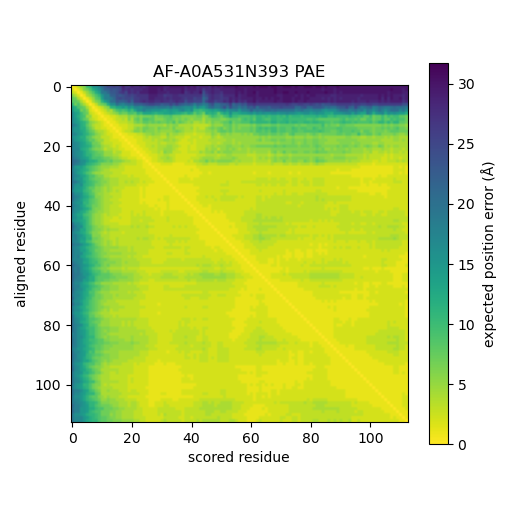OM 773 N N . GLU A 1 97 ? -13.131 1.689 3.781 1.00 98.69 97 GLU A N 1
ATOM 774 C CA . GLU A 1 97 ? -13.821 1.577 2.495 1.00 98.69 97 GLU A CA 1
ATOM 775 C C . GLU A 1 97 ? -12.910 0.989 1.409 1.00 98.69 97 GLU A C 1
ATOM 777 O O . GLU A 1 97 ? -13.309 0.056 0.709 1.00 98.69 97 GLU A O 1
ATOM 782 N N . ILE A 1 98 ? -11.664 1.459 1.308 1.00 98.69 98 ILE A N 1
ATOM 783 C CA . ILE A 1 98 ? -10.678 0.925 0.358 1.00 98.69 98 ILE A CA 1
ATOM 784 C C . ILE A 1 98 ? -10.444 -0.574 0.594 1.00 98.69 98 ILE A C 1
ATOM 786 O O . ILE A 1 98 ? -10.491 -1.361 -0.354 1.00 98.69 98 ILE A O 1
ATOM 790 N N . LEU A 1 99 ? -10.249 -1.001 1.848 1.00 98.44 99 LEU A N 1
ATOM 791 C CA . LEU A 1 99 ? -10.043 -2.415 2.191 1.00 98.44 99 LEU A CA 1
ATOM 792 C C . LEU A 1 99 ? -11.266 -3.275 1.828 1.00 98.44 99 LEU A C 1
ATOM 794 O O . LEU A 1 99 ? -11.126 -4.378 1.278 1.00 98.44 99 LEU A O 1
ATOM 798 N N . HIS A 1 100 ? -12.472 -2.765 2.097 1.00 98.31 100 HIS A N 1
ATOM 799 C CA . HIS A 1 100 ? -13.724 -3.404 1.695 1.00 98.31 100 HIS A CA 1
ATOM 800 C C . HIS A 1 100 ? -13.830 -3.551 0.175 1.00 98.31 100 HIS A C 1
ATOM 802 O O . HIS A 1 100 ? -14.146 -4.644 -0.304 1.00 98.31 100 HIS A O 1
ATOM 808 N N . ASN A 1 101 ? -13.509 -2.500 -0.579 1.00 98.50 101 ASN A N 1
ATOM 809 C CA . ASN A 1 101 ? -13.546 -2.510 -2.038 1.00 98.50 101 ASN A CA 1
ATOM 810 C C . ASN A 1 101 ? -12.523 -3.485 -2.629 1.00 98.50 101 ASN A C 1
ATOM 812 O O . ASN A 1 101 ? -12.893 -4.292 -3.478 1.00 98.50 101 ASN A O 1
ATOM 816 N N . CYS A 1 102 ? -11.277 -3.500 -2.143 1.00 98.31 102 CYS A N 1
ATOM 817 C CA . CYS A 1 102 ? -10.269 -4.472 -2.580 1.00 98.31 102 CYS A CA 1
ATOM 818 C C . CYS A 1 102 ? -10.744 -5.915 -2.359 1.00 98.31 102 CYS A C 1
ATOM 820 O O . CYS A 1 102 ? -10.661 -6.748 -3.264 1.00 98.31 102 CYS A O 1
ATOM 822 N N . THR A 1 103 ? -11.315 -6.203 -1.186 1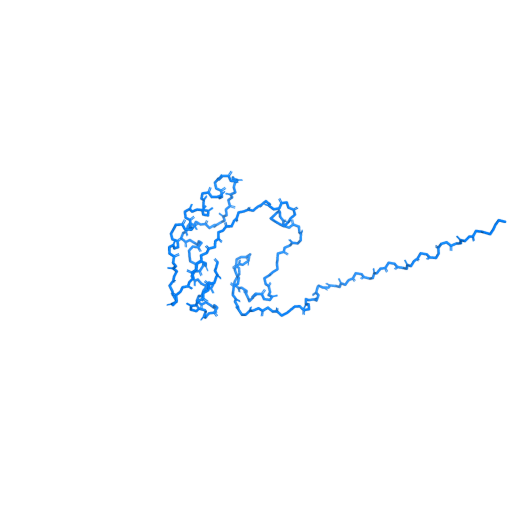.00 97.81 103 THR A N 1
ATOM 823 C CA . THR A 1 103 ? -11.858 -7.534 -0.876 1.00 97.81 103 THR A CA 1
ATOM 824 C C . THR A 1 103 ? -13.011 -7.892 -1.814 1.00 97.81 103 THR A C 1
ATOM 826 O O . THR A 1 103 ? -12.997 -8.962 -2.420 1.00 97.81 103 THR A O 1
ATOM 829 N N . ALA A 1 104 ? -13.987 -6.996 -1.981 1.00 97.75 104 ALA A N 1
ATOM 830 C CA . ALA A 1 104 ? -15.158 -7.236 -2.820 1.00 97.75 104 ALA A CA 1
ATOM 831 C C . ALA A 1 104 ? -14.782 -7.437 -4.296 1.00 97.75 104 ALA A C 1
ATOM 833 O O . ALA A 1 104 ? -15.231 -8.401 -4.915 1.00 97.75 104 ALA A O 1
ATOM 834 N N . LEU A 1 105 ? -13.922 -6.571 -4.840 1.00 98.19 105 LEU A N 1
ATOM 835 C CA . LEU A 1 105 ? -13.468 -6.625 -6.230 1.00 98.19 105 LEU A CA 1
ATOM 836 C C . LEU A 1 105 ? -12.599 -7.856 -6.512 1.00 98.19 105 LEU A C 1
ATOM 838 O O . LEU A 1 105 ? -12.638 -8.385 -7.619 1.00 98.19 105 LEU A O 1
ATOM 842 N N . SER A 1 106 ? -11.847 -8.342 -5.520 1.00 97.19 106 SER A N 1
ATOM 843 C CA . SER A 1 106 ? -11.061 -9.574 -5.665 1.00 97.19 106 SER A CA 1
ATOM 844 C C . SER A 1 106 ? -11.914 -10.847 -5.720 1.00 97.19 106 SER A C 1
ATOM 846 O O . SER A 1 106 ? -11.433 -11.886 -6.159 1.00 97.19 106 SER A O 1
ATOM 848 N N . GLY A 1 107 ? -13.163 -10.796 -5.240 1.00 96.75 107 GLY A N 1
ATOM 849 C CA . GLY A 1 107 ? -14.020 -11.974 -5.074 1.00 96.75 107 GLY A CA 1
ATOM 850 C C . GLY A 1 107 ? -13.608 -12.903 -3.922 1.00 96.75 107 GLY A C 1
ATOM 851 O O . GLY A 1 107 ? -14.262 -13.926 -3.690 1.00 96.75 107 GLY A O 1
ATOM 852 N N . HIS A 1 108 ? -12.560 -12.564 -3.165 1.00 96.88 108 HIS A N 1
ATOM 853 C CA . HIS A 1 108 ? -12.043 -13.417 -2.100 1.00 96.88 108 HIS A CA 1
ATOM 854 C C . HIS A 1 108 ? -12.953 -13.427 -0.876 1.00 96.88 108 HIS A C 1
ATOM 856 O O . HIS A 1 108 ? -13.328 -12.397 -0.317 1.00 96.88 108 HIS A O 1
ATOM 862 N N . ARG A 1 109 ? -13.266 -14.635 -0.398 1.00 96.75 109 ARG A N 1
ATOM 863 C CA . ARG A 1 109 ? -13.993 -14.848 0.869 1.00 96.75 109 ARG A CA 1
ATOM 864 C C . ARG A 1 109 ? -13.073 -15.216 2.030 1.00 96.75 109 ARG A C 1
ATOM 866 O O . ARG A 1 109 ? -13.511 -15.188 3.178 1.00 96.75 109 ARG A O 1
ATOM 873 N N . ALA A 1 110 ? -11.826 -15.560 1.738 1.00 97.25 110 ALA A N 1
ATOM 874 C CA . ALA A 1 110 ? -10.753 -15.739 2.700 1.00 97.25 110 ALA A CA 1
ATOM 875 C C . ALA A 1 110 ? -9.537 -14.991 2.151 1.00 97.25 110 ALA A C 1
ATOM 877 O O . ALA A 1 110 ? -9.043 -15.357 1.089 1.00 97.25 110 ALA A O 1
ATOM 878 N N . ALA A 1 111 ? -9.119 -13.918 2.820 1.00 96.75 111 ALA A N 1
ATOM 879 C CA . ALA A 1 111 ? -8.100 -13.017 2.294 1.00 96.75 111 ALA A CA 1
ATOM 880 C C . ALA A 1 111 ? -7.136 -12.547 3.380 1.00 96.75 111 ALA A C 1
ATOM 882 O O . ALA A 1 111 ? -7.501 -12.387 4.549 1.00 96.75 111 ALA A O 1
ATOM 883 N N . TYR A 1 112 ? -5.909 -12.307 2.942 1.00 95.19 112 TYR A N 1
ATOM 884 C CA . TYR A 1 112 ? -4.951 -11.437 3.597 1.00 95.19 112 TYR A CA 1
ATOM 885 C C . TYR A 1 112 ? -5.094 -10.067 2.936 1.00 95.19 112 TYR A C 1
ATOM 887 O O . TYR A 1 112 ? -5.042 -10.000 1.706 1.00 95.19 112 TYR A O 1
ATOM 895 N N . VAL A 1 113 ? -5.320 -9.020 3.727 1.00 94.44 113 VAL A N 1
ATOM 896 C CA . VAL A 1 113 ? -5.452 -7.642 3.235 1.00 94.44 113 VAL A CA 1
ATOM 897 C C . VAL A 1 113 ? -4.470 -6.752 3.972 1.00 94.44 113 VAL A C 1
ATOM 899 O O . VAL A 1 113 ? -4.427 -6.839 5.223 1.00 94.44 113 VAL A O 1
#

Solvent-accessible surface area (backbone atoms only — not comparable to full-atom values): 7363 Å² total; per-residue (Å²): 134,86,80,79,76,79,82,71,78,79,81,82,81,86,72,98,66,90,81,82,90,76,87,61,69,92,38,47,38,81,54,98,93,37,84,34,49,45,81,70,64,75,82,62,88,81,33,53,46,70,71,68,57,66,66,81,82,70,75,46,41,31,53,87,66,38,70,56,65,52,69,64,46,50,55,50,38,55,54,42,30,57,76,70,72,53,85,69,102,56,57,74,66,53,49,51,51,50,56,51,47,32,40,62,76,44,69,51,38,65,41,83,82

Radius of gyration: 21.21 Å; Cα contacts (8 Å, |Δi|>4): 100; chains: 1; bounding box: 73×28×41 Å